Protein AF-A0A9Q3V5C9-F1 (afdb_monomer_lite)

Foldseek 3Di:
DCPDPVLPVLLVLLVVLCVDPPRDPLLVVLSVLSNVLSPDLDADDVVNLVSLVVLLVDPVHDPSSVVSSVSNNCSNPPDD

Structure (mmCIF, N/CA/C/O backbone):
data_AF-A0A9Q3V5C9-F1
#
_entry.id   AF-A0A9Q3V5C9-F1
#
loop_
_atom_site.group_PDB
_atom_site.id
_atom_site.type_symbol
_atom_site.label_atom_id
_atom_site.label_alt_id
_atom_site.label_comp_id
_atom_site.label_asym_id
_atom_site.label_entity_id
_atom_site.label_seq_id
_atom_site.pdbx_PDB_ins_code
_atom_site.Cartn_x
_atom_site.Cartn_y
_atom_site.Cartn_z
_atom_site.occupancy
_atom_site.B_iso_or_equiv
_atom_site.auth_seq_id
_atom_site.auth_comp_id
_atom_site.auth_asym_id
_atom_site.auth_atom_id
_atom_site.pdbx_PDB_model_num
ATOM 1 N N . MET A 1 1 ? -14.612 17.473 12.340 1.00 39.00 1 MET A N 1
ATOM 2 C CA . MET A 1 1 ? -13.740 17.287 11.158 1.00 39.00 1 MET A CA 1
ATOM 3 C C . MET A 1 1 ? -12.371 16.814 11.637 1.00 39.00 1 MET A C 1
ATOM 5 O O . MET A 1 1 ? -11.561 17.630 12.050 1.00 39.00 1 MET A O 1
ATOM 9 N N . ASN A 1 2 ? -12.146 15.497 11.697 1.00 41.91 2 ASN A N 1
ATOM 10 C 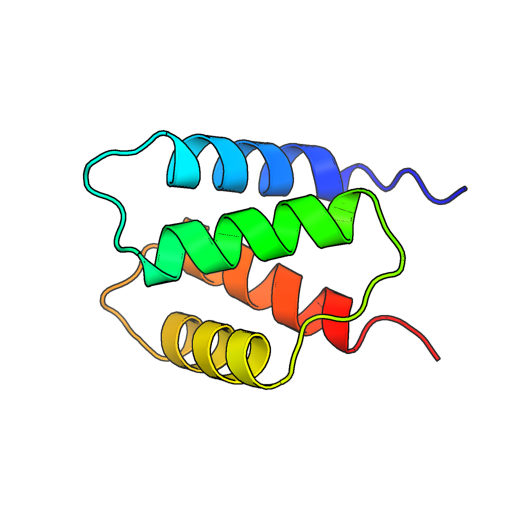CA . ASN A 1 2 ? -10.885 14.921 12.181 1.00 41.91 2 ASN A CA 1
ATOM 11 C C . ASN A 1 2 ? -9.824 15.016 11.076 1.00 41.91 2 ASN A C 1
ATOM 13 O O . ASN A 1 2 ? -9.586 14.049 10.361 1.00 41.91 2 ASN A O 1
ATOM 17 N N . LYS A 1 3 ? -9.189 16.184 10.940 1.00 45.44 3 LYS A N 1
ATOM 18 C CA . LYS A 1 3 ? -7.960 16.356 10.152 1.00 45.44 3 LYS A CA 1
ATOM 19 C C . LYS A 1 3 ? -6.804 15.729 10.938 1.00 45.44 3 LYS A C 1
ATOM 21 O O . LYS A 1 3 ? -5.995 16.426 11.540 1.00 45.44 3 LYS A O 1
ATOM 26 N N . LYS A 1 4 ? -6.813 14.401 11.076 1.00 47.94 4 LYS A N 1
ATOM 27 C CA . LYS A 1 4 ? -5.741 13.683 11.766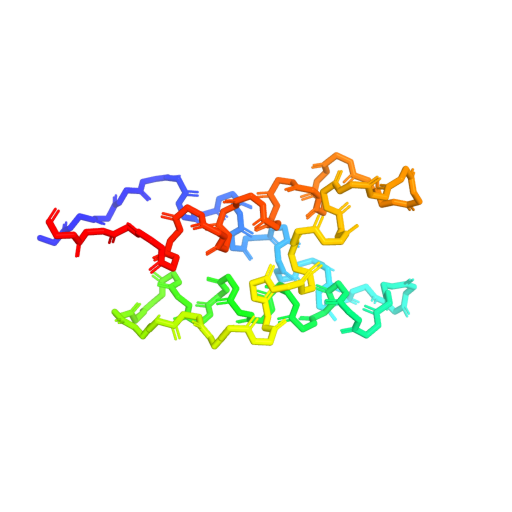 1.00 47.94 4 LYS A CA 1
ATOM 28 C C . LYS A 1 4 ? -4.498 13.757 10.883 1.00 47.94 4 LYS A C 1
ATOM 30 O O . LYS A 1 4 ? -4.476 13.191 9.798 1.00 47.94 4 LYS A O 1
ATOM 35 N N . GLN A 1 5 ? -3.461 14.403 11.405 1.00 44.69 5 GLN A N 1
ATOM 36 C CA . GLN A 1 5 ? -2.089 14.480 10.882 1.00 44.69 5 GLN A CA 1
ATOM 37 C C . GLN A 1 5 ? -1.451 13.123 10.491 1.00 44.69 5 GLN A C 1
ATOM 39 O O . GLN A 1 5 ? -0.355 13.112 9.943 1.00 44.69 5 GLN A O 1
ATOM 44 N N . SER A 1 6 ? -2.112 11.976 10.712 1.00 51.03 6 SER A N 1
ATOM 45 C CA . SER A 1 6 ? -1.723 10.685 10.117 1.00 51.03 6 SER A CA 1
ATOM 46 C C . SER A 1 6 ? -1.871 10.646 8.590 1.00 51.03 6 SER A C 1
ATOM 48 O O . SER A 1 6 ? -1.187 9.855 7.944 1.00 51.03 6 SER A O 1
ATOM 50 N N . SER A 1 7 ? -2.739 11.477 8.004 1.00 55.03 7 SER A N 1
ATOM 51 C CA . SER A 1 7 ? -3.029 11.441 6.568 1.00 55.03 7 SER A CA 1
ATOM 52 C C . SER A 1 7 ? -1.910 12.009 5.693 1.00 55.03 7 SER A C 1
ATOM 54 O O . SER A 1 7 ? -1.722 11.498 4.594 1.00 55.03 7 SER A O 1
ATOM 56 N N . ASP A 1 8 ? -1.139 13.007 6.139 1.00 62.00 8 ASP A N 1
ATOM 57 C CA . ASP A 1 8 ? -0.166 13.689 5.266 1.00 62.00 8 ASP A CA 1
ATOM 58 C C . ASP A 1 8 ? 1.026 12.801 4.890 1.00 62.00 8 ASP A C 1
ATOM 60 O O . ASP A 1 8 ? 1.415 12.743 3.724 1.00 62.00 8 ASP A O 1
ATOM 64 N N . GLY A 1 9 ? 1.578 12.054 5.851 1.00 72.19 9 GLY A N 1
ATOM 65 C CA . GLY A 1 9 ? 2.710 11.158 5.598 1.00 72.19 9 GLY A CA 1
ATOM 66 C C . GLY A 1 9 ? 2.340 10.003 4.667 1.00 72.19 9 GLY A C 1
ATOM 67 O O . GLY A 1 9 ? 2.999 9.779 3.655 1.00 72.19 9 GLY A O 1
ATOM 68 N N . LEU A 1 10 ? 1.239 9.309 4.964 1.00 74.31 10 LEU A N 1
ATOM 69 C CA . LEU A 1 10 ? 0.765 8.176 4.163 1.00 74.31 10 LEU A CA 1
ATOM 70 C C . LEU A 1 10 ? 0.243 8.610 2.787 1.00 74.31 10 LEU A C 1
ATOM 72 O O . LEU A 1 10 ? 0.540 7.950 1.798 1.00 74.31 10 LEU A O 1
ATOM 76 N N . SER A 1 11 ? -0.460 9.742 2.685 1.00 75.75 11 SER A N 1
ATOM 77 C CA . SER A 1 11 ? -0.899 10.283 1.386 1.00 75.75 11 SER A CA 1
ATOM 78 C C . SER A 1 11 ? 0.292 10.691 0.517 1.00 75.75 11 SER A C 1
ATOM 80 O O . SER A 1 11 ? 0.280 10.494 -0.700 1.00 75.75 11 SER A O 1
ATOM 82 N N . LYS A 1 12 ? 1.356 11.219 1.130 1.00 81.88 12 LYS A N 1
ATOM 83 C CA . LYS A 1 12 ? 2.588 11.568 0.421 1.00 81.88 12 LYS A CA 1
ATOM 84 C C . LYS A 1 12 ? 3.318 10.327 -0.087 1.00 81.88 12 LYS A C 1
ATOM 86 O O . LYS A 1 12 ? 3.593 10.263 -1.280 1.00 81.88 12 LYS A O 1
ATOM 91 N N . ILE A 1 13 ? 3.500 9.307 0.753 1.00 83.38 13 ILE A N 1
ATOM 92 C CA . ILE A 1 13 ? 4.102 8.023 0.348 1.00 83.38 13 ILE A CA 1
ATOM 93 C C . ILE A 1 13 ? 3.255 7.346 -0.743 1.00 83.38 13 ILE A C 1
ATOM 95 O O . ILE A 1 13 ? 3.793 6.790 -1.702 1.00 83.38 13 ILE A O 1
ATOM 99 N N . ALA A 1 14 ? 1.926 7.421 -0.647 1.00 83.88 14 ALA A N 1
ATOM 100 C CA . ALA A 1 14 ? 1.019 6.939 -1.683 1.00 83.88 14 ALA A CA 1
ATOM 101 C C . ALA A 1 14 ? 1.225 7.690 -3.010 1.00 83.88 14 ALA A C 1
ATOM 103 O O . ALA A 1 14 ? 1.398 7.069 -4.058 1.00 83.88 14 ALA A O 1
ATOM 104 N N . SER A 1 15 ? 1.281 9.022 -2.973 1.00 85.69 15 SER A N 1
ATOM 105 C CA . SER A 1 15 ? 1.565 9.833 -4.163 1.00 85.69 15 SER A CA 1
ATOM 106 C C . SER A 1 15 ? 2.936 9.527 -4.765 1.00 85.69 15 SER A C 1
ATOM 108 O O . SER A 1 15 ? 3.064 9.435 -5.984 1.00 85.69 15 SER A O 1
ATOM 110 N N . GLU A 1 16 ? 3.962 9.331 -3.938 1.00 87.25 16 GLU A N 1
ATOM 111 C CA . GLU A 1 16 ? 5.299 8.933 -4.387 1.00 87.25 16 GLU A CA 1
ATOM 112 C C . GLU A 1 16 ? 5.283 7.542 -5.029 1.00 87.25 16 GLU A C 1
ATOM 114 O O . GLU A 1 16 ? 5.898 7.338 -6.073 1.00 87.25 16 GLU A O 1
ATOM 119 N N . THR A 1 17 ? 4.513 6.607 -4.471 1.00 85.62 17 THR A N 1
ATOM 120 C CA . THR A 1 17 ? 4.322 5.261 -5.032 1.00 85.62 17 THR A CA 1
ATOM 121 C C . THR A 1 17 ? 3.613 5.311 -6.386 1.00 85.62 17 THR A C 1
ATOM 123 O O . THR A 1 17 ? 4.018 4.611 -7.311 1.00 85.62 17 THR A O 1
ATOM 126 N N . LEU A 1 18 ? 2.599 6.170 -6.541 1.00 84.81 18 LEU A N 1
ATOM 127 C CA . LEU A 1 18 ? 1.926 6.404 -7.824 1.00 84.81 18 LEU A CA 1
ATOM 128 C C . LEU A 1 18 ? 2.859 7.020 -8.870 1.00 84.81 18 LEU A C 1
ATOM 130 O O . LEU A 1 18 ? 2.807 6.643 -10.039 1.00 84.81 18 LEU A O 1
ATOM 134 N N . LYS A 1 19 ? 3.728 7.942 -8.444 1.00 86.81 19 LYS A N 1
ATOM 135 C CA . LYS A 1 19 ? 4.736 8.581 -9.300 1.00 86.81 19 LYS A CA 1
ATOM 136 C C . LYS A 1 19 ? 5.914 7.670 -9.643 1.00 86.81 19 LYS A C 1
ATOM 138 O O . LYS A 1 19 ? 6.648 7.960 -10.585 1.00 86.81 19 LYS A O 1
ATOM 143 N N . ASN A 1 20 ? 6.121 6.590 -8.898 1.00 85.81 20 ASN A N 1
ATOM 144 C CA . ASN A 1 20 ? 7.237 5.687 -9.120 1.00 85.81 20 ASN A CA 1
ATOM 145 C C . ASN A 1 20 ? 6.946 4.739 -10.295 1.00 85.81 20 ASN A C 1
ATOM 147 O O . ASN A 1 20 ? 6.064 3.880 -10.230 1.00 85.81 20 ASN A O 1
ATOM 151 N N . ALA A 1 21 ? 7.731 4.857 -11.367 1.00 82.50 21 ALA A N 1
ATOM 152 C CA . ALA A 1 21 ? 7.628 3.984 -12.535 1.00 82.50 21 ALA A CA 1
ATOM 153 C C . ALA A 1 21 ? 7.945 2.510 -12.212 1.00 82.50 21 ALA A C 1
ATOM 155 O O . ALA A 1 21 ? 7.364 1.623 -12.828 1.00 82.50 21 ALA A O 1
ATOM 156 N N . ASN A 1 22 ? 8.793 2.254 -11.208 1.00 84.50 22 ASN A N 1
ATOM 157 C CA . ASN A 1 22 ? 9.165 0.910 -10.751 1.00 84.50 22 ASN A CA 1
ATOM 158 C C . ASN A 1 22 ? 8.148 0.297 -9.776 1.00 84.50 22 ASN A C 1
ATOM 160 O O . ASN A 1 22 ? 8.280 -0.869 -9.404 1.00 84.50 22 ASN A O 1
ATOM 164 N N . ALA A 1 23 ? 7.156 1.066 -9.316 1.00 83.56 23 ALA A N 1
ATOM 165 C CA . ALA A 1 23 ? 6.121 0.524 -8.450 1.00 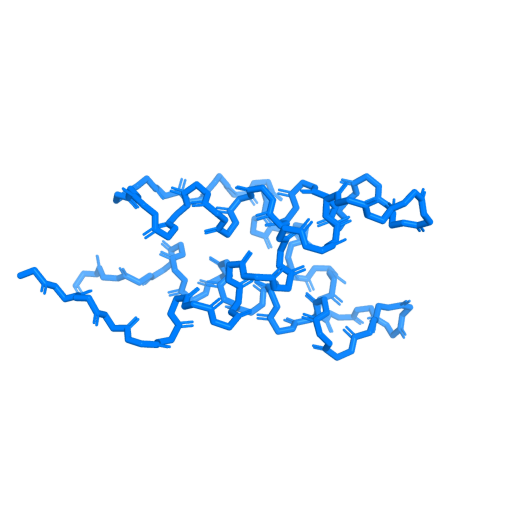83.56 23 ALA A CA 1
ATOM 166 C C . ALA A 1 23 ? 5.188 -0.391 -9.249 1.00 83.56 23 ALA A C 1
ATOM 168 O O . ALA A 1 23 ? 4.725 -0.042 -10.338 1.00 83.56 23 ALA A O 1
ATOM 169 N N . SER A 1 24 ? 4.879 -1.550 -8.670 1.00 84.12 24 SER A N 1
ATOM 170 C CA . SER A 1 24 ? 3.926 -2.494 -9.246 1.00 84.12 24 SER A CA 1
ATOM 171 C C . SER A 1 24 ? 2.520 -1.896 -9.302 1.00 84.12 24 SER A C 1
ATOM 173 O O . SER A 1 24 ? 2.147 -1.082 -8.452 1.00 84.12 24 SER A O 1
ATOM 175 N N . ASP A 1 25 ? 1.701 -2.372 -10.237 1.00 85.62 25 ASP A N 1
ATOM 176 C CA . ASP A 1 25 ? 0.307 -1.927 -10.383 1.00 85.62 25 ASP A CA 1
ATOM 177 C C . ASP A 1 25 ? -0.508 -2.118 -9.100 1.00 85.62 25 ASP A C 1
ATOM 179 O O . ASP A 1 25 ? -1.344 -1.284 -8.753 1.00 85.62 25 ASP A O 1
ATOM 183 N N . ILE A 1 26 ? -0.199 -3.168 -8.334 1.00 83.56 26 ILE A N 1
ATOM 184 C CA . ILE A 1 26 ? -0.763 -3.406 -7.002 1.00 83.56 26 ILE A CA 1
ATOM 185 C C . ILE A 1 26 ? -0.432 -2.256 -6.043 1.00 83.56 26 ILE A C 1
ATOM 187 O O . ILE A 1 26 ? -1.331 -1.719 -5.403 1.00 83.56 26 ILE A O 1
ATOM 191 N N . SER A 1 27 ? 0.834 -1.848 -5.955 1.00 83.75 27 SER A N 1
ATOM 192 C CA . SER A 1 27 ? 1.273 -0.771 -5.061 1.00 83.75 27 SER A CA 1
ATOM 193 C C . SER A 1 27 ? 0.637 0.564 -5.445 1.00 83.75 27 SER A C 1
ATOM 195 O O . SER A 1 27 ? 0.188 1.303 -4.571 1.00 83.75 27 SER A O 1
ATOM 197 N N . LYS A 1 28 ? 0.531 0.841 -6.750 1.00 88.25 28 LYS A N 1
ATOM 198 C CA . LYS A 1 28 ? -0.167 2.017 -7.288 1.00 88.25 28 LYS A CA 1
ATOM 199 C C . LYS A 1 28 ? -1.657 1.998 -6.942 1.00 88.25 28 LYS A C 1
ATOM 201 O O . LYS A 1 28 ? -2.188 2.997 -6.468 1.00 88.25 28 LYS A O 1
ATOM 206 N N . SER A 1 29 ? -2.313 0.851 -7.096 1.00 87.19 29 SER A N 1
ATOM 207 C CA . SER A 1 29 ? -3.732 0.676 -6.755 1.00 87.19 29 SER A CA 1
ATOM 208 C C . SER A 1 29 ? -3.993 0.863 -5.257 1.00 87.19 29 SER A C 1
ATOM 210 O O . SER A 1 29 ? -4.969 1.507 -4.862 1.00 87.19 29 SER A O 1
ATOM 212 N N . LEU A 1 30 ? -3.086 0.358 -4.417 1.00 84.62 30 LEU A N 1
ATOM 213 C CA . LEU A 1 30 ? -3.146 0.506 -2.965 1.00 84.62 30 LEU A CA 1
ATOM 214 C C . LEU A 1 30 ? -2.968 1.964 -2.545 1.00 84.62 30 LEU A C 1
ATOM 216 O O . LEU A 1 30 ? -3.761 2.493 -1.774 1.00 84.62 30 LEU A O 1
ATOM 220 N N . ALA A 1 31 ? -1.961 2.629 -3.107 1.00 86.56 31 ALA A N 1
ATOM 221 C CA . ALA A 1 31 ? -1.700 4.044 -2.900 1.00 86.56 31 ALA A CA 1
ATOM 222 C C . ALA A 1 31 ? -2.884 4.922 -3.337 1.00 86.56 31 ALA A C 1
ATOM 224 O O . ALA A 1 31 ? -3.313 5.800 -2.590 1.00 86.56 31 ALA A O 1
ATOM 225 N N . GLY A 1 32 ? -3.462 4.647 -4.509 1.00 85.25 32 GLY A N 1
ATOM 226 C CA . GLY A 1 32 ? -4.682 5.311 -4.970 1.00 85.25 32 GLY A CA 1
ATOM 227 C C . GLY A 1 32 ? -5.858 5.096 -4.014 1.00 85.25 32 GLY A C 1
ATOM 228 O O . GLY A 1 32 ? -6.599 6.034 -3.730 1.00 85.25 32 GLY A O 1
ATOM 229 N N . SER A 1 33 ? -5.981 3.897 -3.441 1.00 84.19 33 SER A N 1
ATOM 230 C CA . SER A 1 33 ? -7.024 3.590 -2.456 1.00 84.19 33 SER A CA 1
ATOM 231 C C . SER A 1 33 ? -6.832 4.338 -1.139 1.00 84.19 33 SER A C 1
ATOM 233 O O . SER A 1 33 ? -7.810 4.879 -0.626 1.00 84.19 33 SER A O 1
ATOM 235 N N . VAL A 1 34 ? -5.595 4.438 -0.628 1.00 80.94 34 VAL A N 1
ATOM 236 C CA . VAL A 1 34 ? -5.266 5.269 0.549 1.00 80.94 34 VAL A CA 1
ATOM 237 C C . VAL A 1 34 ? -5.619 6.729 0.288 1.00 80.94 34 VAL A C 1
ATOM 239 O O . VAL A 1 34 ? -6.248 7.364 1.126 1.00 80.94 34 VAL A O 1
ATOM 242 N N . LEU A 1 35 ? -5.241 7.272 -0.872 1.00 80.88 35 LEU A N 1
ATOM 243 C CA . LEU A 1 35 ? -5.527 8.665 -1.226 1.00 80.88 35 LEU A CA 1
ATOM 244 C C . LEU A 1 35 ? -7.028 8.931 -1.340 1.00 80.88 35 LEU A C 1
ATOM 246 O O . LEU A 1 35 ? -7.519 9.925 -0.808 1.00 80.88 35 LEU A O 1
ATOM 250 N N . SER A 1 36 ? -7.761 8.019 -1.979 1.00 78.44 36 SER A N 1
ATOM 251 C CA . SER A 1 36 ? -9.215 8.114 -2.088 1.00 78.44 36 SER A CA 1
ATOM 252 C C . SER A 1 36 ? -9.878 8.096 -0.708 1.00 78.44 36 SER A C 1
ATOM 254 O O . SER A 1 36 ? -10.785 8.886 -0.462 1.00 78.44 36 SER A O 1
ATOM 256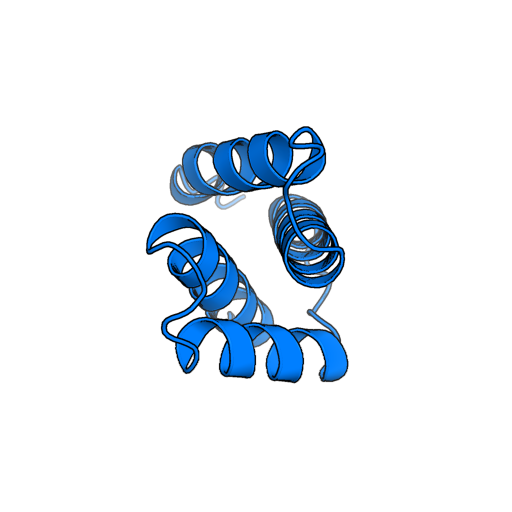 N N . GLN A 1 37 ? -9.418 7.244 0.210 1.00 73.56 37 GLN A N 1
ATOM 257 C CA . GLN A 1 37 ? -9.944 7.157 1.580 1.00 73.56 37 GLN A CA 1
ATOM 258 C C . GLN A 1 37 ? -9.519 8.323 2.471 1.00 73.56 37 GLN A C 1
ATOM 260 O O . GLN A 1 37 ? -10.267 8.762 3.336 1.00 73.56 37 GLN A O 1
ATOM 265 N N . SER A 1 38 ? -8.339 8.890 2.236 1.00 71.88 38 SER A N 1
ATOM 266 C CA . SER A 1 38 ? -7.836 10.044 2.986 1.00 71.88 38 SER A CA 1
ATOM 267 C C . SER A 1 38 ? -8.728 11.284 2.824 1.00 71.88 38 SER A C 1
ATOM 269 O O . SER A 1 38 ? -8.769 12.152 3.699 1.00 71.88 38 SER A O 1
ATOM 271 N N . HIS A 1 39 ? -9.455 11.386 1.708 1.00 65.19 39 HIS A N 1
ATOM 272 C CA . HIS A 1 39 ? -10.328 12.522 1.401 1.00 65.19 39 HIS A CA 1
ATOM 273 C C . HIS A 1 39 ? -11.822 12.191 1.390 1.00 65.19 39 HIS A C 1
ATOM 275 O O . HIS A 1 39 ? -12.637 13.102 1.247 1.00 65.19 39 HIS A O 1
ATOM 281 N N . THR A 1 40 ? -12.209 10.927 1.573 1.00 63.22 40 THR A N 1
ATOM 282 C CA . THR A 1 40 ? -13.614 10.508 1.507 1.00 63.22 40 THR A CA 1
ATOM 283 C C . THR A 1 40 ? -13.938 9.482 2.589 1.00 63.22 40 THR A C 1
ATOM 285 O O . THR A 1 40 ? -13.082 8.713 3.001 1.00 63.22 40 THR A O 1
ATOM 288 N N . ASN A 1 41 ? -15.197 9.408 3.023 1.00 65.31 41 ASN A N 1
ATOM 289 C CA . ASN A 1 41 ? -15.682 8.296 3.857 1.00 65.31 41 ASN A CA 1
ATOM 290 C C . ASN A 1 41 ? -15.948 7.019 3.026 1.00 65.31 41 ASN A C 1
ATOM 292 O O . ASN A 1 41 ? -16.740 6.173 3.435 1.00 65.31 41 ASN A O 1
ATOM 296 N N . ASN A 1 42 ? -15.355 6.889 1.835 1.00 65.50 42 ASN A N 1
ATOM 297 C CA . ASN A 1 42 ? -15.595 5.735 0.978 1.00 65.50 42 ASN A CA 1
ATOM 298 C C . ASN A 1 42 ? -14.861 4.521 1.541 1.00 65.50 42 ASN A C 1
ATOM 300 O O . ASN A 1 42 ? -13.665 4.585 1.815 1.00 65.50 42 ASN A O 1
ATOM 304 N N . GLN A 1 43 ? -15.572 3.405 1.684 1.00 66.00 43 GLN A N 1
ATOM 305 C CA . GLN A 1 43 ? -14.955 2.158 2.110 1.00 66.00 43 GLN A CA 1
ATOM 306 C C . GLN A 1 43 ? -14.094 1.570 0.997 1.00 66.00 43 GLN A C 1
ATOM 308 O O . GLN A 1 43 ? -14.467 1.573 -0.180 1.00 66.00 43 GLN A O 1
ATOM 313 N N . THR A 1 44 ? -12.948 1.019 1.386 1.00 74.44 44 THR A N 1
ATOM 314 C CA . THR A 1 44 ? -12.163 0.170 0.498 1.00 74.44 44 THR A CA 1
ATOM 315 C C . THR A 1 44 ? -13.001 -1.020 0.047 1.00 74.44 44 THR A C 1
ATOM 317 O O . THR A 1 44 ? -13.668 -1.658 0.857 1.00 74.44 44 THR A O 1
ATOM 320 N N . SER A 1 45 ? -12.946 -1.360 -1.239 1.00 73.94 45 SER A N 1
ATOM 321 C CA . SER A 1 45 ? -13.561 -2.591 -1.725 1.00 73.94 45 SER A CA 1
ATOM 322 C C . SER A 1 45 ? -12.820 -3.818 -1.179 1.00 73.94 45 SER A C 1
ATOM 324 O O . SER A 1 45 ? -11.591 -3.813 -1.077 1.00 73.94 45 SER A O 1
ATOM 326 N N . GLY A 1 46 ? -13.548 -4.905 -0.899 1.00 79.00 46 GLY A N 1
ATOM 327 C CA . GLY A 1 46 ? -12.961 -6.138 -0.350 1.00 79.00 46 GLY A CA 1
ATOM 328 C C . GLY A 1 46 ? -11.848 -6.748 -1.212 1.00 79.00 46 GLY A C 1
ATOM 329 O O . GLY A 1 46 ? -10.938 -7.403 -0.706 1.00 79.00 46 GLY A O 1
ATOM 330 N N . ASN A 1 47 ? -11.849 -6.467 -2.520 1.00 81.81 47 ASN A N 1
ATOM 331 C CA . ASN A 1 47 ? -10.736 -6.822 -3.400 1.00 81.81 47 ASN A CA 1
ATOM 332 C C . ASN A 1 47 ? -9.434 -6.130 -2.956 1.00 81.81 47 ASN A C 1
ATOM 334 O O . ASN A 1 47 ? -8.402 -6.771 -2.776 1.00 81.81 47 ASN A O 1
ATOM 338 N N . MET A 1 48 ? -9.491 -4.826 -2.707 1.00 84.12 48 MET A N 1
ATOM 339 C CA . MET A 1 48 ? -8.326 -4.052 -2.299 1.00 84.12 48 MET A CA 1
ATOM 340 C C . MET A 1 48 ? -7.890 -4.367 -0.862 1.00 84.12 48 MET A C 1
ATOM 342 O O . MET A 1 48 ? -6.698 -4.326 -0.575 1.00 84.12 48 MET A O 1
ATOM 346 N N . GLU A 1 49 ? -8.810 -4.763 0.020 1.00 84.94 49 GLU A N 1
ATOM 347 C CA . GLU A 1 49 ? -8.454 -5.317 1.335 1.00 84.94 49 GLU A CA 1
ATOM 348 C C . GLU A 1 49 ? -7.679 -6.635 1.207 1.00 84.94 49 GLU A C 1
ATOM 350 O O . GLU A 1 49 ? -6.663 -6.841 1.875 1.00 84.94 49 GLU A O 1
ATOM 355 N N . SER A 1 50 ? -8.099 -7.523 0.300 1.00 87.69 50 SER A N 1
ATOM 356 C CA . SER A 1 50 ? -7.357 -8.756 0.017 1.00 87.69 50 SER A CA 1
ATOM 357 C C . SER A 1 50 ? -5.958 -8.450 -0.521 1.00 87.69 50 SER A C 1
ATOM 359 O O . SER A 1 50 ? -4.971 -9.043 -0.084 1.00 87.69 50 SER A O 1
ATOM 361 N N . VAL A 1 51 ? -5.850 -7.481 -1.432 1.00 87.06 51 VAL A N 1
ATOM 362 C CA . VAL A 1 51 ? -4.566 -7.022 -1.971 1.00 87.06 51 VAL A CA 1
ATOM 363 C C . VAL A 1 51 ? -3.690 -6.422 -0.867 1.00 87.06 51 VAL A C 1
ATOM 365 O O . VAL A 1 51 ? -2.524 -6.795 -0.757 1.00 87.06 51 VAL A O 1
ATOM 368 N N . ALA A 1 52 ? -4.241 -5.566 -0.004 1.00 87.81 52 ALA A N 1
ATOM 369 C CA . ALA A 1 52 ? -3.531 -4.994 1.138 1.00 87.81 52 ALA A CA 1
ATOM 370 C C . ALA A 1 52 ? -3.006 -6.084 2.085 1.00 87.81 52 ALA A C 1
ATOM 372 O O . ALA A 1 52 ? -1.844 -6.064 2.490 1.00 87.81 52 ALA A O 1
ATOM 373 N N . SER A 1 53 ? -3.839 -7.083 2.373 1.00 88.12 53 SER A N 1
ATOM 374 C CA . SER A 1 53 ? -3.477 -8.220 3.222 1.00 88.12 53 SER A CA 1
ATOM 375 C C . SER A 1 53 ? -2.327 -9.028 2.617 1.00 88.12 53 SER A C 1
ATOM 377 O O . SER A 1 53 ? -1.355 -9.340 3.304 1.00 88.12 53 SER A O 1
ATOM 379 N N . LYS A 1 54 ? -2.374 -9.290 1.305 1.00 89.56 54 LYS A N 1
ATOM 380 C CA . LYS A 1 54 ? -1.286 -9.960 0.573 1.00 89.56 54 LYS A CA 1
ATOM 381 C C . LYS A 1 54 ? 0.007 -9.147 0.588 1.00 89.56 54 LYS A C 1
ATOM 383 O O . LYS A 1 54 ? 1.085 -9.721 0.704 1.00 89.56 54 LYS A O 1
ATOM 388 N N . VAL A 1 55 ? -0.084 -7.823 0.476 1.00 87.75 55 VAL A N 1
ATOM 389 C CA . VAL A 1 55 ? 1.075 -6.921 0.536 1.00 87.75 55 VAL A CA 1
ATOM 390 C C . VAL A 1 55 ? 1.732 -6.965 1.915 1.00 87.75 55 VAL A C 1
ATOM 392 O O . VAL A 1 55 ? 2.953 -7.072 2.001 1.00 87.75 55 VAL A O 1
ATOM 395 N N . LEU A 1 56 ? 0.935 -6.953 2.985 1.00 87.38 56 LEU A N 1
ATOM 396 C CA . LEU A 1 56 ? 1.410 -7.095 4.365 1.00 87.38 56 LEU A CA 1
ATOM 397 C C . LEU A 1 56 ? 2.108 -8.435 4.611 1.00 87.38 56 LEU A C 1
ATOM 399 O O . LEU A 1 56 ? 3.177 -8.470 5.221 1.00 87.38 56 LEU A O 1
ATOM 403 N N . GLN A 1 57 ? 1.530 -9.521 4.096 1.00 88.62 57 GLN A N 1
ATOM 404 C CA . GLN A 1 57 ? 2.074 -10.875 4.222 1.00 88.62 57 GLN A CA 1
ATOM 405 C C . GLN A 1 57 ? 3.283 -11.141 3.317 1.00 88.62 57 GLN A C 1
ATOM 407 O O . GLN A 1 57 ? 4.009 -12.108 3.528 1.00 88.62 57 GLN A O 1
ATOM 412 N N . SER A 1 58 ? 3.510 -10.309 2.301 1.00 85.75 58 SER A N 1
ATOM 413 C CA . SER A 1 58 ? 4.578 -10.512 1.329 1.00 85.75 58 SER A CA 1
ATOM 414 C C . SER A 1 58 ? 5.842 -9.748 1.710 1.00 85.75 58 SER A C 1
ATOM 416 O O . SER A 1 58 ? 5.859 -8.534 1.907 1.00 85.75 58 SER A O 1
ATOM 418 N N . ASN A 1 59 ? 6.957 -10.467 1.731 1.00 83.00 59 ASN A N 1
ATOM 419 C CA . ASN A 1 59 ? 8.282 -9.929 2.042 1.00 83.00 59 ASN A CA 1
ATOM 420 C C . ASN A 1 59 ? 8.852 -9.100 0.881 1.00 83.00 59 ASN A C 1
ATOM 422 O O . ASN A 1 59 ? 9.855 -8.416 1.045 1.00 83.00 59 ASN A O 1
ATOM 426 N N . LYS A 1 60 ? 8.224 -9.181 -0.301 1.00 82.44 60 LYS A N 1
ATOM 427 C CA . LYS A 1 60 ? 8.680 -8.510 -1.526 1.00 82.44 60 LYS A CA 1
ATOM 428 C C . LYS A 1 60 ? 8.400 -7.008 -1.507 1.00 82.44 60 LYS A C 1
ATOM 430 O O . LYS A 1 60 ? 8.947 -6.282 -2.330 1.00 82.44 60 LYS A O 1
ATOM 435 N N . TYR A 1 61 ? 7.537 -6.553 -0.601 1.00 82.62 61 TYR A N 1
ATOM 436 C CA . TYR A 1 61 ? 7.165 -5.152 -0.471 1.00 82.62 61 TYR A CA 1
ATOM 437 C C 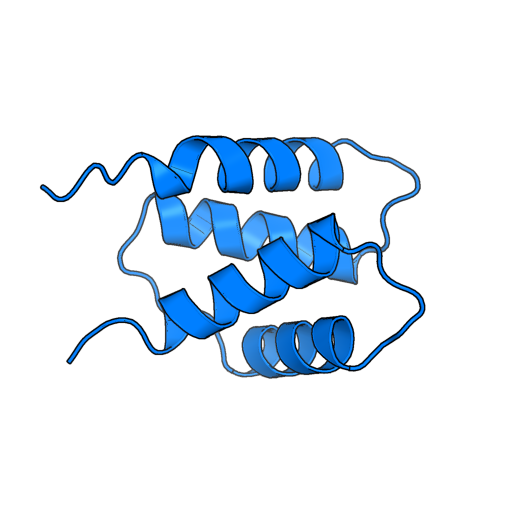. TYR A 1 61 ? 7.929 -4.477 0.662 1.00 82.62 61 TYR A C 1
ATOM 439 O O . TYR A 1 61 ? 8.177 -5.073 1.711 1.00 82.62 61 TYR A O 1
ATOM 447 N N . SER A 1 62 ? 8.260 -3.205 0.453 1.00 82.88 62 SER A N 1
ATOM 448 C CA . SER A 1 62 ? 8.904 -2.377 1.467 1.00 82.88 62 SER A CA 1
ATOM 449 C C . SER A 1 62 ?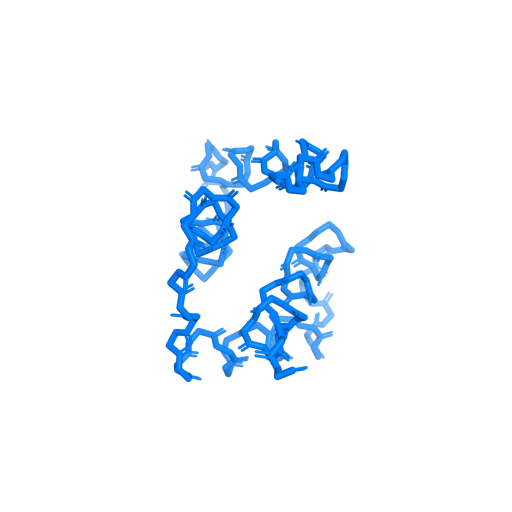 7.982 -2.122 2.661 1.00 82.88 62 SER A C 1
ATOM 451 O O . SER A 1 62 ? 6.758 -2.080 2.521 1.00 82.88 62 SER A O 1
ATOM 453 N N . GLU A 1 63 ? 8.584 -1.861 3.820 1.00 83.12 63 GLU A N 1
ATOM 454 C CA . GLU A 1 63 ? 7.908 -1.403 5.047 1.00 83.12 63 GLU A CA 1
ATOM 455 C C . GLU A 1 63 ? 6.935 -0.239 4.781 1.00 83.12 63 GLU A C 1
ATOM 457 O O . GLU A 1 63 ? 5.820 -0.213 5.301 1.00 83.12 63 GLU A O 1
ATOM 462 N N . LEU A 1 64 ? 7.314 0.691 3.895 1.00 79.44 64 LEU A N 1
ATOM 463 C CA . LEU A 1 64 ? 6.466 1.809 3.468 1.00 79.44 64 LEU A CA 1
ATOM 464 C C . LEU A 1 64 ? 5.191 1.334 2.757 1.00 79.44 64 LEU A C 1
ATOM 466 O O . LEU A 1 64 ? 4.094 1.796 3.063 1.00 79.44 64 LEU A O 1
ATOM 470 N N . THR A 1 65 ? 5.313 0.374 1.838 1.00 82.69 65 THR A N 1
ATOM 471 C CA . THR A 1 65 ? 4.160 -0.183 1.109 1.00 82.69 65 THR A CA 1
ATOM 472 C C . THR A 1 65 ? 3.265 -1.000 2.042 1.00 82.69 65 THR A C 1
ATOM 474 O O . THR A 1 65 ? 2.041 -0.934 1.948 1.00 82.69 65 THR A O 1
ATOM 477 N N . LYS A 1 66 ? 3.862 -1.734 2.986 1.00 87.56 66 LYS A N 1
ATOM 478 C CA . LYS A 1 66 ? 3.124 -2.450 4.034 1.00 87.56 66 LYS A CA 1
ATOM 479 C C . LYS A 1 66 ? 2.386 -1.491 4.965 1.00 87.56 66 LYS A C 1
ATOM 481 O O . LYS A 1 66 ? 1.253 -1.768 5.335 1.00 87.56 66 LYS A O 1
ATOM 486 N N . SER A 1 67 ? 2.981 -0.342 5.276 1.00 84.62 67 SER A N 1
ATOM 487 C CA . SER A 1 67 ? 2.337 0.711 6.068 1.00 84.62 67 SER A CA 1
ATOM 488 C C . SER A 1 67 ? 1.143 1.325 5.333 1.00 84.62 67 SER A C 1
ATOM 490 O O . SER A 1 67 ? 0.091 1.527 5.938 1.00 84.62 67 SER A O 1
ATOM 492 N N . LEU A 1 68 ? 1.255 1.551 4.017 1.00 82.25 68 LEU A N 1
ATOM 493 C CA . LEU A 1 68 ? 0.117 1.941 3.175 1.00 82.25 68 LEU A CA 1
ATOM 494 C C . LEU A 1 68 ? -0.992 0.883 3.212 1.00 82.25 68 LEU A C 1
ATOM 496 O O . LEU A 1 68 ? -2.149 1.219 3.441 1.00 82.25 68 LEU A O 1
ATOM 500 N N . ALA A 1 69 ? -0.638 -0.393 3.043 1.00 86.06 69 ALA A N 1
ATOM 501 C CA . ALA A 1 69 ? -1.575 -1.513 3.100 1.00 86.06 69 ALA A CA 1
ATOM 502 C C . ALA A 1 69 ? -2.302 -1.605 4.448 1.00 86.06 69 ALA A C 1
ATOM 504 O O . ALA A 1 69 ? -3.523 -1.735 4.497 1.00 86.06 69 ALA A O 1
ATOM 505 N N . ALA A 1 70 ? -1.553 -1.480 5.542 1.00 85.56 70 ALA A N 1
ATOM 506 C CA . ALA A 1 70 ? -2.093 -1.459 6.891 1.00 85.56 70 ALA A CA 1
ATOM 507 C C . ALA A 1 70 ? -3.039 -0.270 7.089 1.00 85.56 70 ALA A C 1
ATOM 509 O O . ALA A 1 70 ? -4.096 -0.422 7.695 1.00 85.56 70 ALA A O 1
ATOM 510 N N . SER A 1 71 ? -2.703 0.894 6.524 1.00 80.19 71 SER A N 1
ATOM 511 C CA . SER A 1 71 ? -3.579 2.063 6.550 1.00 80.19 71 SER A CA 1
ATOM 512 C C . SER A 1 71 ? -4.882 1.819 5.790 1.00 80.19 71 SER A C 1
ATOM 514 O O . SER A 1 71 ? -5.931 2.182 6.307 1.00 80.19 71 SER A O 1
ATOM 516 N N . VAL A 1 72 ? -4.845 1.184 4.611 1.00 80.56 72 VAL A N 1
ATOM 517 C CA . VAL A 1 72 ? -6.060 0.812 3.856 1.00 80.56 72 VAL A CA 1
ATOM 518 C C . VAL A 1 72 ? -6.959 -0.113 4.673 1.00 80.56 72 VAL A C 1
ATOM 520 O O . VAL A 1 72 ? -8.158 0.127 4.752 1.00 80.56 72 VAL A O 1
ATOM 523 N N . LEU A 1 73 ? -6.390 -1.149 5.296 1.00 83.00 73 LEU A N 1
ATOM 524 C CA . LEU A 1 73 ? -7.144 -2.110 6.114 1.00 83.00 73 LEU A CA 1
ATOM 525 C C . LEU A 1 73 ? -7.702 -1.479 7.392 1.00 83.00 73 LEU A C 1
ATOM 527 O O . LEU A 1 73 ? -8.814 -1.765 7.824 1.00 83.00 73 LEU A O 1
ATOM 531 N N . SER A 1 74 ? -6.929 -0.593 8.018 1.00 78.19 74 SER A N 1
ATOM 532 C CA . SER A 1 74 ? -7.383 0.118 9.209 1.00 78.19 74 SER A CA 1
ATOM 533 C C . SER A 1 74 ? -8.456 1.159 8.885 1.00 78.19 74 SER A C 1
ATOM 535 O O . SER A 1 74 ? -9.234 1.506 9.773 1.00 78.19 74 SER A O 1
ATOM 537 N N . GLN A 1 75 ? -8.477 1.690 7.660 1.00 69.69 75 GLN A N 1
ATOM 538 C CA . GLN A 1 75 ? -9.462 2.671 7.209 1.00 69.69 75 GLN A CA 1
ATOM 539 C C . GLN A 1 75 ? -10.714 2.016 6.608 1.00 69.69 75 GLN A C 1
ATOM 541 O O . GLN A 1 75 ? -11.798 2.564 6.786 1.00 69.69 75 GLN A O 1
ATOM 546 N N . SER A 1 76 ? -10.623 0.817 6.019 1.00 68.19 76 SER A N 1
ATOM 547 C CA . SER A 1 76 ? -11.797 0.044 5.575 1.00 68.19 76 SER A CA 1
ATOM 548 C C . SER A 1 76 ? -12.668 -0.429 6.738 1.00 68.19 76 SER A C 1
ATOM 550 O O . SER A 1 76 ? -13.897 -0.341 6.675 1.00 68.19 76 SER A O 1
ATOM 552 N N . ASN A 1 77 ? -12.024 -0.848 7.829 1.00 62.03 77 ASN A N 1
ATOM 553 C CA . ASN A 1 77 ? -12.677 -1.254 9.073 1.00 62.03 77 ASN A CA 1
ATOM 554 C C . ASN A 1 77 ? -12.786 -0.115 10.104 1.00 62.03 77 ASN A C 1
ATOM 556 O O . ASN A 1 77 ? -13.231 -0.322 11.236 1.00 62.03 77 ASN A O 1
ATOM 560 N N . GLY A 1 78 ? -12.385 1.100 9.727 1.00 51.16 78 GLY A N 1
ATOM 561 C CA . GLY A 1 78 ? -12.334 2.263 10.598 1.00 51.16 78 GLY A CA 1
ATOM 562 C C . GLY A 1 78 ? -13.677 2.975 10.724 1.00 51.16 78 GLY A C 1
ATOM 563 O O . GLY A 1 78 ? -13.854 4.019 10.101 1.00 51.16 78 GLY A O 1
ATOM 564 N N . LYS A 1 79 ? -14.537 2.446 11.613 1.00 39.06 79 LYS A N 1
ATOM 565 C CA . LYS A 1 79 ? -15.697 3.051 12.321 1.00 39.06 79 LYS A CA 1
ATOM 566 C C . LYS A 1 79 ? -17.044 2.360 12.067 1.00 39.06 79 LYS A C 1
ATOM 568 O O . LYS A 1 79 ? -17.771 2.693 11.134 1.00 39.06 79 LYS A O 1
ATOM 573 N N . LYS A 1 80 ? -17.428 1.510 13.020 1.00 35.38 80 LYS A N 1
ATOM 574 C CA . LYS A 1 80 ? -18.659 1.768 13.779 1.00 35.38 80 LYS A CA 1
ATOM 575 C C . LYS A 1 80 ? -18.281 2.520 15.049 1.00 35.38 80 LYS A C 1
ATOM 577 O O . LYS A 1 80 ? -17.168 2.248 15.553 1.00 35.38 80 LYS A O 1
#

Organism: NCBI:txid2898076

Secondary structure (DSSP, 8-state):
----THHHHHHHHHHHHHH-TTS-HHHHHHHHHHHHHHHS-PPPPHHHHHHHHHHHH-TTS-HHHHHHHHHHHHHHS---

Sequence (80 aa):
MNKKQSSDGLSKIASETLKNANASDISKSLAGSVLSQSHTNNQTSGNMESVASKVLQSNKYSELTKSLAASVLSQSNGKK

pLDDT: mean 76.33, std 13.78, range [35.38, 89.56]

Radius of gyration: 11.65 Å; chains: 1; bounding box: 28×28×26 Å